Protein AF-A0A9D5REA1-F1 (afdb_monomer_lite)

Foldseek 3Di:
DDDDDPPDPPPPPDDVVNVVVVVVVVVVVVVVVVVVVVVVVVVVVVVVVLVVLLVLLLLLLVLLVQLLVLLVCVPPPPDDCPPPSLVSSVVSLVSNVVSLVVCCVVPNNQSRLDDPVLNVLCVVLSVLQVVCVVVVHDNVVSSVSVVVSSVVSVVSSVVQDDNSGGDRRD

Structure (mmCIF, N/CA/C/O backbone):
data_AF-A0A9D5REA1-F1
#
_entry.id   AF-A0A9D5REA1-F1
#
loop_
_atom_site.group_PDB
_atom_site.id
_atom_site.type_symbol
_atom_site.label_atom_id
_atom_site.label_alt_id
_atom_site.label_comp_id
_atom_site.label_asym_id
_atom_site.label_entity_id
_atom_site.label_seq_id
_atom_site.pdbx_PDB_ins_code
_atom_site.Cartn_x
_atom_site.Cartn_y
_atom_site.Cartn_z
_atom_site.occupancy
_atom_site.B_iso_or_equiv
_atom_site.auth_seq_id
_atom_site.auth_comp_id
_atom_site.auth_asym_id
_atom_site.auth_atom_id
_atom_site.pdbx_PDB_model_num
ATOM 1 N N . MET A 1 1 ? -16.700 -23.321 82.891 1.00 46.28 1 MET A N 1
ATOM 2 C CA . MET A 1 1 ? -16.667 -22.057 82.122 1.00 46.28 1 MET A CA 1
ATOM 3 C C . MET A 1 1 ? -17.293 -22.294 80.749 1.00 46.28 1 MET A C 1
ATOM 5 O O . MET A 1 1 ? -16.649 -22.950 79.944 1.00 46.28 1 MET A O 1
ATOM 9 N N . PRO A 1 2 ? -18.531 -21.850 80.468 1.00 48.31 2 PRO A N 1
ATOM 10 C CA . PRO A 1 2 ? -19.081 -21.905 79.116 1.00 48.31 2 PRO A CA 1
ATOM 11 C C . PRO A 1 2 ? -18.961 -20.539 78.418 1.00 48.31 2 PRO A C 1
ATOM 13 O O . PRO A 1 2 ? -19.454 -19.522 78.910 1.00 48.31 2 PRO A O 1
ATOM 16 N N . SER A 1 3 ? -18.288 -20.524 77.268 1.00 56.41 3 SER A N 1
ATOM 17 C CA . SER A 1 3 ? -18.166 -19.380 76.363 1.00 56.41 3 SER A CA 1
ATOM 18 C C . SER A 1 3 ? -19.498 -19.119 75.649 1.00 56.41 3 SER A C 1
ATOM 20 O O . SER A 1 3 ? -20.075 -19.998 75.009 1.00 56.41 3 SER A O 1
ATOM 22 N N . LYS A 1 4 ? -20.021 -17.893 75.773 1.00 54.03 4 LYS A N 1
ATOM 23 C CA . LYS A 1 4 ? -21.222 -17.451 75.048 1.00 54.03 4 LYS A CA 1
ATOM 24 C C . LYS A 1 4 ? -20.895 -17.285 73.557 1.00 54.03 4 LYS A C 1
ATOM 26 O O . LYS A 1 4 ? -19.908 -16.623 73.239 1.00 54.03 4 LYS A O 1
ATOM 31 N N . PRO A 1 5 ? -21.733 -17.790 72.637 1.00 55.19 5 PRO A N 1
ATOM 32 C CA . PRO A 1 5 ? -21.544 -17.543 71.219 1.00 55.19 5 PRO A CA 1
ATOM 33 C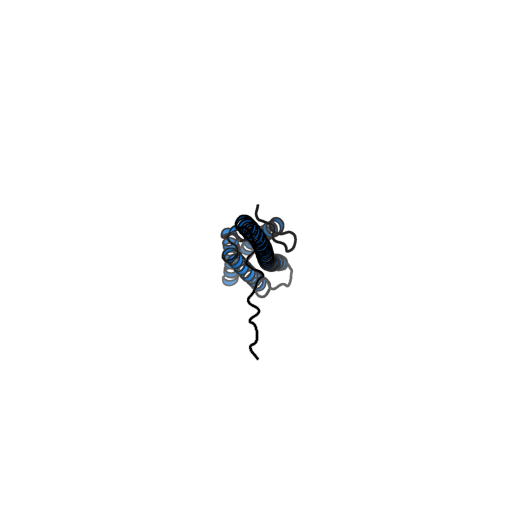 C . PRO A 1 5 ? -21.998 -16.115 70.886 1.00 55.19 5 PRO A C 1
ATOM 35 O O . PRO A 1 5 ? -23.162 -15.762 71.095 1.00 55.1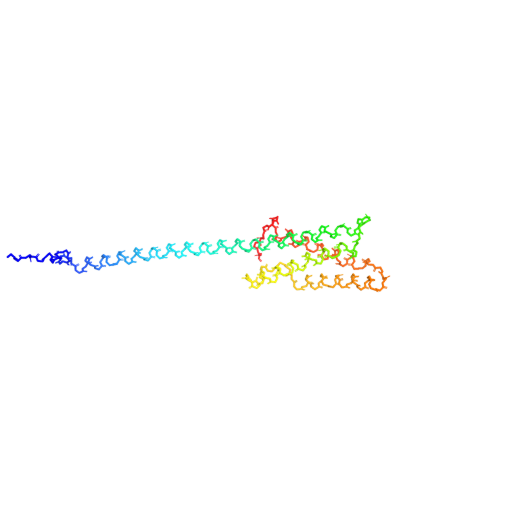9 5 PRO A O 1
ATOM 38 N N . LEU A 1 6 ? -21.099 -15.292 70.335 1.00 52.19 6 LEU A N 1
ATOM 39 C CA . LEU A 1 6 ? -21.446 -14.040 69.652 1.00 52.19 6 LEU A CA 1
ATOM 40 C C . LEU A 1 6 ? -22.208 -14.367 68.353 1.00 52.19 6 LEU A C 1
ATOM 42 O O . LEU A 1 6 ? -21.690 -14.257 67.246 1.00 52.19 6 LEU A O 1
ATOM 46 N N . LYS A 1 7 ? -23.466 -14.797 68.472 1.00 53.03 7 LYS A N 1
ATOM 47 C CA . LYS A 1 7 ? -24.387 -14.855 67.333 1.00 53.03 7 LYS A CA 1
ATOM 48 C C . LYS A 1 7 ? -24.870 -13.440 67.023 1.00 53.03 7 LYS A C 1
ATOM 50 O O . LYS A 1 7 ? -25.802 -12.941 67.647 1.00 53.03 7 LYS A O 1
ATOM 55 N N . SER A 1 8 ? -24.145 -12.784 66.120 1.00 53.53 8 SER A N 1
ATOM 56 C CA . SER A 1 8 ? -24.675 -12.000 64.991 1.00 53.53 8 SER A CA 1
ATOM 57 C C . SER A 1 8 ? -26.057 -11.340 65.174 1.00 53.53 8 SER A C 1
ATOM 59 O O . SER A 1 8 ? -26.966 -11.524 64.369 1.00 53.53 8 SER A O 1
ATOM 61 N N . LYS A 1 9 ? -26.222 -10.480 66.185 1.00 47.94 9 LYS A N 1
ATOM 62 C CA . LYS A 1 9 ? -27.429 -9.641 66.356 1.00 47.94 9 LYS A CA 1
ATOM 63 C C . LYS A 1 9 ? -27.525 -8.458 65.374 1.00 47.94 9 LYS A C 1
ATOM 65 O O . LYS A 1 9 ? -28.332 -7.561 65.577 1.00 47.94 9 LYS A O 1
ATOM 70 N N . LEU A 1 10 ? -26.714 -8.436 64.319 1.00 53.75 10 LEU A N 1
ATOM 71 C CA . LEU A 1 10 ? -26.690 -7.344 63.340 1.00 53.75 10 LEU A CA 1
ATOM 72 C C . LEU A 1 10 ? -27.771 -7.465 62.251 1.00 53.75 10 LEU A C 1
ATOM 74 O O . LEU A 1 10 ? -28.034 -6.490 61.559 1.00 53.75 10 LEU A O 1
ATOM 78 N N . PHE A 1 11 ? -28.438 -8.617 62.117 1.00 53.88 11 PHE A N 1
ATOM 79 C CA . PHE A 1 11 ? -29.346 -8.881 60.991 1.00 53.88 11 PHE A CA 1
ATOM 80 C C . PHE A 1 11 ? -30.853 -8.766 61.296 1.00 53.88 11 PHE A C 1
ATOM 82 O O . PHE A 1 11 ? -31.660 -8.877 60.377 1.00 53.88 11 PHE A O 1
ATOM 89 N N . THR A 1 12 ? -31.273 -8.519 62.541 1.00 56.81 12 THR A N 1
ATOM 90 C CA . THR A 1 12 ? -32.666 -8.795 62.967 1.00 56.81 12 THR A CA 1
ATOM 91 C C . THR A 1 12 ? -33.581 -7.579 63.197 1.00 56.81 12 THR A C 1
ATOM 93 O O . THR A 1 12 ? -34.607 -7.724 63.853 1.00 56.81 12 THR A O 1
ATOM 96 N N . GLN A 1 13 ? -33.258 -6.386 62.681 1.00 59.44 13 GLN A N 1
ATOM 97 C CA . GLN A 1 13 ? -34.044 -5.151 62.930 1.00 59.44 13 GLN A CA 1
ATOM 98 C C . GLN A 1 13 ? -34.350 -4.309 61.669 1.00 59.44 13 GLN A C 1
ATOM 100 O O . GLN A 1 13 ? -34.769 -3.160 61.778 1.00 59.44 13 GLN A O 1
ATOM 105 N N . LEU A 1 14 ? -34.169 -4.844 60.459 1.00 58.97 14 LEU A N 1
ATOM 106 C CA . LEU A 1 14 ? -34.473 -4.111 59.220 1.00 58.97 14 LEU A CA 1
ATOM 107 C C . LEU A 1 14 ? -35.861 -4.489 58.692 1.00 58.97 14 LEU A C 1
ATOM 109 O O . LEU A 1 14 ? -36.135 -5.658 58.417 1.00 58.97 14 LEU A O 1
ATOM 113 N N . LYS A 1 15 ? -36.741 -3.492 58.521 1.00 76.38 15 LYS A N 1
ATOM 114 C CA . LYS A 1 15 ? -38.072 -3.697 57.923 1.00 76.38 15 LYS A CA 1
ATOM 115 C C . LYS A 1 15 ? -37.913 -4.202 56.478 1.00 76.38 15 LYS A C 1
ATOM 117 O O . LYS A 1 15 ? -37.014 -3.735 55.778 1.00 76.38 15 LYS A O 1
ATOM 122 N N . PRO A 1 16 ? -38.807 -5.066 55.966 1.00 74.81 16 PRO A N 1
ATOM 123 C CA . PRO A 1 16 ? -38.689 -5.645 54.619 1.00 74.81 16 PRO A CA 1
ATOM 124 C C . PRO A 1 16 ? -38.592 -4.587 53.503 1.00 74.81 16 PRO A C 1
ATOM 126 O O . PRO A 1 16 ? -37.869 -4.773 52.529 1.00 74.81 16 PRO A O 1
ATOM 129 N N . ARG A 1 17 ? -39.229 -3.419 53.685 1.00 75.25 17 ARG A N 1
ATOM 130 C CA . ARG A 1 17 ? -39.079 -2.252 52.794 1.00 75.25 17 ARG A CA 1
ATOM 131 C C . ARG A 1 17 ? -37.656 -1.677 52.757 1.00 75.25 17 ARG A C 1
ATOM 133 O O . ARG A 1 17 ? -37.203 -1.270 51.694 1.00 75.25 17 ARG A O 1
ATOM 140 N N . GLN A 1 18 ? -36.955 -1.640 53.890 1.00 81.88 18 GLN A N 1
ATOM 141 C CA . GLN A 1 18 ? -35.580 -1.130 53.971 1.00 81.88 18 GLN A CA 1
ATOM 142 C C . GLN A 1 18 ? -34.589 -2.105 53.328 1.00 81.88 18 GLN A C 1
ATOM 144 O O . GLN A 1 18 ? -33.672 -1.668 52.640 1.00 81.88 18 GLN A O 1
ATOM 149 N N . TRP A 1 19 ? -34.820 -3.415 53.476 1.00 81.62 19 TRP A N 1
ATOM 150 C CA . TRP A 1 19 ? -34.073 -4.445 52.750 1.00 81.62 19 TRP A CA 1
ATOM 151 C C . TRP A 1 19 ? -34.244 -4.320 51.235 1.00 81.62 19 TRP A C 1
ATOM 153 O O . TRP A 1 19 ? -33.248 -4.332 50.518 1.00 81.62 19 TRP A O 1
ATOM 163 N N . ALA A 1 20 ? -35.476 -4.134 50.752 1.00 82.38 20 ALA A N 1
ATOM 164 C CA . ALA A 1 20 ? -35.743 -3.938 49.327 1.00 82.38 20 ALA A CA 1
ATOM 165 C C . ALA A 1 20 ? -35.050 -2.681 48.769 1.00 82.38 20 ALA A C 1
ATOM 167 O O . ALA A 1 20 ? -34.449 -2.737 47.698 1.00 82.38 20 ALA A O 1
ATOM 168 N N . MET A 1 21 ? -35.069 -1.567 49.513 1.00 85.38 21 MET A N 1
ATOM 169 C CA . MET A 1 21 ? -34.356 -0.342 49.128 1.00 85.38 21 MET A CA 1
ATOM 170 C C . MET A 1 21 ? -32.838 -0.551 49.070 1.00 85.38 21 MET A C 1
ATOM 172 O O . MET A 1 21 ? -32.223 -0.189 48.069 1.00 85.38 21 MET A O 1
ATOM 176 N N . LEU A 1 22 ? -32.238 -1.185 50.083 1.00 87.56 22 LEU A N 1
ATOM 177 C CA . LEU A 1 22 ? -30.804 -1.501 50.103 1.00 87.56 22 LEU A CA 1
ATOM 178 C C . LEU A 1 22 ? -30.392 -2.399 48.932 1.00 87.56 22 LEU A C 1
ATOM 180 O O . LEU A 1 22 ? -29.410 -2.102 48.254 1.00 87.56 22 LEU A O 1
ATOM 184 N N . LEU A 1 23 ? -31.162 -3.456 48.659 1.00 89.00 23 LEU A N 1
ATOM 185 C CA . LEU A 1 23 ? -30.916 -4.349 47.526 1.00 89.00 23 LEU A CA 1
ATOM 186 C C . LEU A 1 23 ? -31.013 -3.597 46.198 1.00 89.00 23 LEU A C 1
ATOM 188 O O . LEU A 1 23 ? -30.133 -3.743 45.357 1.00 89.00 23 LEU A O 1
ATOM 192 N N . SER A 1 24 ? -32.032 -2.748 46.032 1.00 89.19 24 SER A N 1
ATOM 193 C CA . SER A 1 24 ? -32.201 -1.944 44.816 1.00 89.19 24 SER A CA 1
ATOM 194 C C . SER A 1 24 ? -31.053 -0.952 44.599 1.00 89.19 24 SER A C 1
ATOM 196 O O . SER A 1 24 ? -30.553 -0.832 43.483 1.00 89.19 24 SER A O 1
ATOM 198 N N . ALA A 1 25 ? -30.577 -0.300 45.664 1.00 91.06 25 ALA A N 1
ATOM 199 C CA . ALA A 1 25 ? -29.461 0.636 45.601 1.00 91.06 25 ALA A CA 1
ATOM 200 C C . ALA A 1 25 ? -28.148 -0.084 45.265 1.00 91.06 25 ALA A C 1
ATOM 202 O O . ALA A 1 25 ? -27.379 0.387 44.432 1.00 91.06 25 ALA A O 1
ATOM 203 N N . LEU A 1 26 ? -27.916 -1.258 45.856 1.00 92.94 26 LEU A N 1
ATOM 204 C CA . LEU A 1 26 ? -26.736 -2.071 45.575 1.00 92.94 26 LEU A CA 1
ATOM 205 C C . LEU A 1 26 ? -26.735 -2.587 44.129 1.00 92.94 26 LEU A C 1
ATOM 207 O O . LEU A 1 26 ? -25.700 -2.563 43.466 1.00 92.94 26 LEU A O 1
ATOM 211 N N . LEU A 1 27 ? -27.900 -2.981 43.612 1.00 93.25 27 LEU A N 1
ATOM 212 C CA . LEU A 1 27 ? -28.071 -3.432 42.229 1.00 93.25 27 LEU A CA 1
ATOM 213 C C . LEU A 1 27 ? -27.870 -2.281 41.228 1.00 93.25 27 LEU A C 1
ATOM 215 O O . LEU A 1 27 ? -27.222 -2.469 40.200 1.00 93.25 27 LEU A O 1
ATOM 219 N N . LEU A 1 28 ? -28.339 -1.073 41.559 1.00 94.12 28 LEU A N 1
ATOM 220 C CA . LEU A 1 28 ? -28.088 0.137 40.771 1.00 94.12 28 LEU A CA 1
ATOM 221 C C . LEU A 1 28 ? -26.589 0.467 40.708 1.00 94.12 28 LEU A C 1
ATOM 223 O O . LEU A 1 28 ? -26.056 0.703 39.626 1.00 94.12 28 LEU A O 1
ATOM 227 N N . VAL A 1 29 ? -25.894 0.444 41.849 1.00 94.44 29 VAL A N 1
ATOM 228 C CA . VAL A 1 29 ? -24.442 0.678 41.901 1.00 94.44 29 VAL A CA 1
ATOM 229 C C . VAL A 1 29 ? -23.699 -0.372 41.077 1.00 94.44 29 VAL A C 1
ATOM 231 O O . VAL A 1 29 ? -22.827 -0.019 40.286 1.00 94.44 29 VAL A O 1
ATOM 234 N N . LEU A 1 30 ? -24.078 -1.647 41.196 1.00 93.38 30 LEU A N 1
ATOM 235 C CA . LEU A 1 30 ? -23.487 -2.728 40.409 1.00 93.38 30 LEU A CA 1
ATOM 236 C C . LEU A 1 30 ? -23.667 -2.500 38.898 1.00 93.38 30 LEU A C 1
ATOM 238 O O . LEU A 1 30 ? -22.705 -2.629 38.142 1.00 93.38 30 LEU A O 1
ATOM 242 N N . LEU A 1 31 ? -24.868 -2.109 38.461 1.00 94.62 31 LEU A N 1
ATOM 243 C CA . LEU A 1 31 ? -25.155 -1.784 37.060 1.00 94.62 31 LEU A CA 1
ATOM 244 C C . LEU A 1 31 ? -24.297 -0.623 36.549 1.00 94.62 31 LEU A C 1
ATOM 246 O O . LEU A 1 31 ? -23.740 -0.716 35.456 1.00 94.62 31 LEU A O 1
ATOM 250 N N . ILE A 1 32 ? -24.148 0.441 37.343 1.00 94.06 32 ILE A N 1
ATOM 251 C CA . ILE A 1 32 ? -23.304 1.590 36.991 1.00 94.06 32 ILE A CA 1
ATOM 252 C C . ILE A 1 32 ? -21.842 1.155 36.844 1.00 94.06 32 ILE A C 1
ATOM 254 O O . ILE A 1 32 ? -21.186 1.527 35.874 1.00 94.06 32 ILE A O 1
ATOM 258 N N . VAL A 1 33 ? -21.329 0.327 37.758 1.00 92.81 33 VAL A N 1
ATOM 259 C CA . VAL A 1 33 ? -19.949 -0.177 37.687 1.00 92.81 33 VAL A CA 1
ATOM 260 C C . VAL A 1 33 ? -19.731 -1.020 36.427 1.00 92.81 33 VAL A C 1
ATOM 262 O O . VAL A 1 33 ? -18.755 -0.799 35.709 1.00 92.81 33 VAL A O 1
ATOM 265 N N . ILE A 1 34 ? -20.652 -1.933 36.105 1.00 92.56 34 ILE A N 1
ATOM 266 C CA . ILE A 1 34 ? -20.582 -2.748 34.880 1.00 92.56 34 ILE A CA 1
ATOM 267 C C . ILE A 1 34 ? -20.632 -1.858 33.630 1.00 92.56 34 ILE A C 1
ATOM 269 O O . ILE A 1 34 ? -19.852 -2.059 32.693 1.00 92.56 34 ILE A O 1
ATOM 273 N N . LEU A 1 35 ? -21.497 -0.841 33.613 1.00 91.25 35 LEU A N 1
ATOM 274 C CA . LEU A 1 35 ? -21.574 0.128 32.519 1.00 91.25 35 LEU A CA 1
ATOM 275 C C . LEU A 1 35 ? -20.233 0.860 32.337 1.00 91.25 35 LEU A C 1
ATOM 277 O O . LEU A 1 35 ? -19.708 0.930 31.229 1.00 91.25 35 LEU A O 1
ATOM 281 N N . CYS A 1 36 ? -19.631 1.348 33.420 1.00 90.56 36 CYS A N 1
ATOM 282 C CA . CYS A 1 36 ? -18.341 2.034 33.365 1.00 90.56 36 CYS A CA 1
ATOM 283 C C . CYS A 1 36 ? -17.220 1.124 32.837 1.00 90.56 36 CYS A C 1
ATOM 285 O O . CYS A 1 36 ? -16.423 1.548 31.998 1.00 90.56 36 CYS A O 1
ATOM 287 N N . ILE A 1 37 ? -17.167 -0.136 33.283 1.00 88.88 37 ILE A N 1
ATOM 288 C CA . ILE A 1 37 ? -16.172 -1.113 32.811 1.00 88.88 37 ILE A CA 1
ATOM 289 C C . ILE A 1 37 ? -16.362 -1.397 31.319 1.00 88.88 37 ILE A C 1
ATOM 291 O O . ILE A 1 37 ? -15.395 -1.353 30.559 1.00 88.88 37 ILE A O 1
ATOM 295 N N . THR A 1 38 ? -17.597 -1.646 30.879 1.00 86.94 38 THR A N 1
ATOM 296 C CA . THR A 1 38 ? -17.895 -1.961 29.472 1.00 86.94 38 THR A CA 1
ATOM 297 C C . THR A 1 38 ? -17.597 -0.789 28.538 1.00 86.94 38 THR A C 1
ATOM 299 O O . THR A 1 38 ? -17.013 -0.994 27.473 1.00 86.94 38 THR A O 1
ATOM 302 N N . VAL A 1 39 ? -17.912 0.446 28.944 1.00 85.62 39 VAL A N 1
ATOM 303 C CA . VAL A 1 39 ? -17.568 1.659 28.183 1.00 85.62 39 VAL A CA 1
ATOM 304 C C . VAL A 1 39 ? -16.053 1.824 28.071 1.00 85.62 39 VAL A C 1
ATOM 306 O O . VAL A 1 39 ? -15.544 2.026 26.966 1.00 85.62 39 VAL A O 1
ATOM 309 N N . ASN A 1 40 ? -15.317 1.674 29.176 1.00 83.31 40 ASN A N 1
ATOM 310 C CA . ASN A 1 40 ? -13.858 1.790 29.170 1.00 83.31 40 ASN A CA 1
ATOM 311 C C . ASN A 1 40 ? -13.189 0.688 28.338 1.00 83.31 40 ASN A C 1
ATOM 313 O O . ASN A 1 40 ? -12.286 0.979 27.553 1.00 83.31 40 ASN A O 1
ATOM 317 N N . MET A 1 41 ? -13.656 -0.559 28.448 1.00 82.44 41 MET A N 1
ATOM 318 C CA . MET A 1 41 ? -13.167 -1.662 27.617 1.00 82.44 41 MET A CA 1
ATOM 319 C C . MET A 1 41 ? -13.424 -1.404 26.136 1.00 82.44 41 MET A C 1
ATOM 321 O O . MET A 1 41 ? -12.509 -1.536 25.327 1.00 82.44 41 MET A O 1
ATOM 325 N N . ARG A 1 42 ? -14.640 -0.981 25.772 1.00 84.62 42 ARG A N 1
ATOM 326 C CA . ARG A 1 42 ? -14.983 -0.673 24.380 1.00 84.62 42 ARG A CA 1
ATOM 327 C C . ARG A 1 42 ? -14.111 0.450 23.826 1.00 84.62 42 ARG A C 1
ATOM 329 O O . ARG A 1 42 ? -13.592 0.315 22.721 1.00 84.62 42 ARG A O 1
ATOM 336 N N . ALA A 1 43 ? -13.913 1.520 24.594 1.00 81.25 43 ALA A N 1
ATOM 337 C CA . ALA A 1 43 ? -13.054 2.630 24.199 1.00 81.25 43 ALA A CA 1
ATOM 338 C C . ALA A 1 43 ? -11.594 2.183 24.018 1.00 81.25 43 ALA A C 1
ATOM 340 O O . ALA A 1 43 ? -10.951 2.569 23.044 1.00 81.25 43 ALA A O 1
ATOM 341 N N . ASN A 1 44 ? -11.076 1.337 24.914 1.00 84.25 44 ASN A N 1
ATOM 342 C CA . ASN A 1 44 ? -9.722 0.803 24.799 1.00 84.25 44 ASN A CA 1
ATOM 343 C C . ASN A 1 44 ? -9.559 -0.087 23.556 1.00 84.25 44 ASN A C 1
ATOM 345 O O . ASN A 1 44 ? -8.635 0.121 22.774 1.00 84.25 44 ASN A O 1
ATOM 349 N N . ILE A 1 45 ? -10.492 -1.014 23.318 1.00 81.50 45 ILE A N 1
ATOM 350 C CA . ILE A 1 45 ? -10.480 -1.887 22.133 1.00 81.50 45 ILE A CA 1
ATOM 351 C C . ILE A 1 45 ? -10.546 -1.050 20.852 1.00 81.50 45 ILE A C 1
ATOM 353 O O . ILE A 1 45 ? -9.778 -1.281 19.924 1.00 81.50 45 ILE A O 1
ATOM 357 N N . GLN A 1 46 ? -11.409 -0.033 20.805 1.00 84.81 46 GLN A N 1
ATOM 358 C CA . GLN A 1 46 ? -11.508 0.862 19.650 1.00 84.81 46 GLN A CA 1
ATOM 359 C C . GLN A 1 46 ? -10.216 1.647 19.402 1.00 84.81 46 GLN A C 1
ATOM 361 O O . GLN A 1 46 ? -9.820 1.815 18.247 1.00 84.81 46 GLN A O 1
ATOM 366 N N . ARG A 1 47 ? -9.540 2.111 20.460 1.00 84.38 47 ARG A N 1
ATOM 367 C CA . ARG A 1 47 ? -8.242 2.790 20.345 1.00 84.38 47 ARG A CA 1
ATOM 368 C C . ARG A 1 47 ? -7.166 1.848 19.820 1.00 84.38 47 ARG A C 1
ATOM 370 O O . ARG A 1 47 ? -6.492 2.209 18.862 1.00 84.38 47 ARG A O 1
ATOM 377 N N . GLN A 1 48 ? -7.043 0.650 20.391 1.00 84.81 48 GLN A N 1
ATOM 378 C CA . GLN A 1 48 ? -6.072 -0.353 19.941 1.00 84.81 48 GLN A CA 1
ATOM 379 C C . GLN A 1 48 ? -6.320 -0.75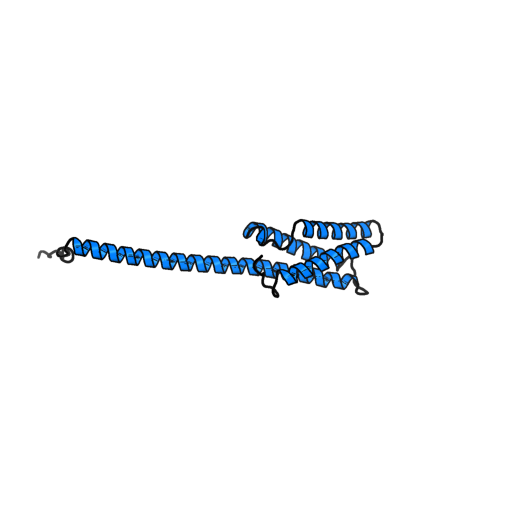5 18.487 1.00 84.81 48 GLN A C 1
ATOM 381 O O . GLN A 1 48 ? -5.395 -0.762 17.682 1.00 84.81 48 GLN A O 1
ATOM 386 N N . TYR A 1 49 ? -7.581 -0.980 18.122 1.00 84.44 49 TYR A N 1
ATOM 387 C CA . TYR A 1 49 ? -7.979 -1.289 16.752 1.00 84.44 49 TYR A CA 1
ATOM 388 C C . TYR A 1 49 ? -7.631 -0.157 15.776 1.00 84.44 49 TYR A C 1
ATOM 390 O O . TYR A 1 49 ? -7.068 -0.393 14.710 1.00 84.44 49 TYR A O 1
ATOM 398 N N . THR A 1 50 ? -7.920 1.092 16.153 1.00 84.44 50 THR A N 1
ATOM 399 C CA . THR A 1 50 ? -7.568 2.268 15.342 1.00 84.44 50 THR A CA 1
ATOM 400 C C . THR A 1 50 ? -6.053 2.422 15.214 1.00 84.44 50 THR A C 1
ATOM 402 O O . THR A 1 50 ? -5.573 2.778 14.142 1.00 84.44 50 THR A O 1
ATOM 405 N N . SER A 1 51 ? -5.304 2.134 16.282 1.00 86.69 51 SER A N 1
ATOM 406 C CA . SER A 1 51 ? -3.841 2.177 16.288 1.00 86.69 51 SER A CA 1
ATOM 407 C C . SER A 1 51 ? -3.253 1.143 15.334 1.00 86.69 51 SER A C 1
ATOM 409 O O . SER A 1 51 ? -2.524 1.524 14.427 1.00 86.69 51 SER A O 1
ATOM 411 N N . ALA A 1 52 ? -3.642 -0.128 15.469 1.00 86.81 52 ALA A N 1
ATOM 412 C CA . ALA A 1 52 ? -3.166 -1.211 14.609 1.00 86.81 52 ALA A CA 1
ATOM 413 C C . ALA A 1 52 ? -3.480 -0.938 13.131 1.00 86.81 52 ALA A C 1
ATOM 415 O O . ALA A 1 52 ? -2.630 -1.100 12.260 1.00 86.81 52 ALA A O 1
ATOM 416 N N . ARG A 1 53 ? -4.688 -0.442 12.842 1.00 86.31 53 ARG A N 1
ATOM 417 C CA . ARG A 1 53 ? -5.072 -0.044 11.485 1.00 86.31 53 ARG A CA 1
ATOM 418 C C . ARG A 1 53 ? -4.193 1.084 10.942 1.00 86.31 53 ARG A C 1
ATOM 420 O O . ARG A 1 53 ? -3.803 1.045 9.780 1.00 86.31 53 ARG A O 1
ATOM 427 N N . ASN A 1 54 ? -3.923 2.109 11.748 1.00 86.50 54 ASN A N 1
ATOM 428 C CA . ASN A 1 54 ? -3.099 3.235 11.314 1.00 86.50 54 ASN A CA 1
ATOM 429 C C . ASN A 1 54 ? -1.638 2.817 11.107 1.00 86.50 54 ASN A C 1
ATOM 431 O O . ASN A 1 54 ? -1.020 3.310 10.177 1.00 86.50 54 ASN A O 1
ATOM 435 N N . GLU A 1 55 ? -1.116 1.903 11.924 1.00 88.31 55 GLU A N 1
ATOM 436 C CA . GLU A 1 55 ? 0.236 1.358 11.782 1.00 88.31 55 GLU A CA 1
ATOM 437 C C . GLU A 1 55 ? 0.384 0.561 10.482 1.00 88.31 55 GLU A C 1
ATOM 439 O O . GLU A 1 55 ? 1.262 0.858 9.678 1.00 88.31 55 GLU A O 1
ATOM 444 N N . VAL A 1 56 ? -0.545 -0.361 10.199 1.00 89.75 56 VAL A N 1
ATOM 445 C CA . VAL A 1 56 ? -0.589 -1.072 8.907 1.00 89.75 56 VAL A CA 1
ATOM 446 C C . VAL A 1 56 ? -0.700 -0.083 7.744 1.00 89.75 56 VAL A C 1
ATOM 448 O O . VAL A 1 56 ? -0.005 -0.219 6.738 1.00 89.75 56 VAL A O 1
ATOM 451 N N . GLY A 1 57 ? -1.544 0.940 7.896 1.00 88.88 57 GLY A N 1
ATOM 452 C CA . GLY A 1 57 ? -1.696 2.004 6.911 1.00 88.88 57 GLY A CA 1
ATOM 453 C C . GLY A 1 57 ? -0.406 2.792 6.671 1.00 88.88 57 GLY A C 1
ATOM 454 O O . GLY A 1 57 ? -0.111 3.087 5.516 1.00 88.88 57 GLY A O 1
ATOM 455 N N . ALA A 1 58 ? 0.351 3.108 7.721 1.00 89.44 58 ALA A N 1
ATOM 456 C CA . ALA A 1 58 ? 1.611 3.843 7.639 1.00 89.44 58 ALA A CA 1
ATOM 457 C C . ALA A 1 58 ? 2.691 3.024 6.924 1.00 89.44 58 ALA A C 1
ATOM 459 O O . ALA A 1 58 ? 3.334 3.531 6.008 1.00 89.44 58 ALA A O 1
ATOM 460 N N . VAL A 1 59 ? 2.826 1.735 7.258 1.00 92.94 59 VAL A N 1
ATOM 461 C CA . VAL A 1 59 ? 3.764 0.844 6.556 1.00 92.94 59 VAL A CA 1
ATOM 462 C C . VAL A 1 59 ? 3.364 0.701 5.085 1.00 92.94 59 VAL A C 1
ATOM 464 O O . VAL A 1 59 ? 4.219 0.766 4.207 1.00 92.94 59 VAL A O 1
ATOM 467 N N . PHE A 1 60 ? 2.067 0.571 4.784 1.00 93.62 60 PHE A N 1
ATOM 468 C CA . PHE A 1 60 ? 1.588 0.562 3.399 1.00 93.62 60 PHE A CA 1
ATOM 469 C C . PHE A 1 60 ? 1.971 1.852 2.654 1.00 93.62 60 PHE A C 1
ATOM 471 O O . PHE A 1 60 ? 2.466 1.788 1.526 1.00 93.62 60 PHE A O 1
ATOM 478 N N . TYR A 1 61 ? 1.752 3.012 3.283 1.00 92.75 61 TYR A N 1
ATOM 479 C CA . TYR A 1 61 ? 2.090 4.316 2.714 1.00 92.75 61 TYR A CA 1
ATOM 480 C C . TYR A 1 61 ? 3.583 4.408 2.399 1.00 92.75 61 TYR A C 1
ATOM 482 O O . TYR A 1 61 ? 3.942 4.777 1.283 1.00 92.75 61 TYR A O 1
ATOM 490 N N . ASP A 1 62 ? 4.439 4.020 3.343 1.00 94.00 62 ASP A N 1
ATOM 491 C CA . ASP A 1 62 ? 5.890 4.052 3.181 1.00 94.00 62 ASP A CA 1
ATOM 492 C C . ASP A 1 62 ? 6.358 3.168 2.014 1.00 94.00 62 ASP A C 1
ATOM 494 O O . ASP A 1 62 ? 7.112 3.619 1.149 1.00 94.00 62 ASP A O 1
ATOM 498 N N . GLN A 1 63 ? 5.833 1.942 1.908 1.00 95.38 63 GLN A N 1
ATOM 499 C CA . GLN A 1 63 ? 6.172 1.036 0.808 1.00 95.38 63 GLN A CA 1
ATOM 500 C C . GLN A 1 63 ? 5.731 1.585 -0.554 1.00 95.38 63 GLN A C 1
ATOM 502 O O . GLN A 1 63 ? 6.509 1.574 -1.510 1.00 95.38 63 GLN A O 1
ATOM 507 N N . MET A 1 64 ? 4.507 2.107 -0.661 1.00 94.75 64 MET A N 1
ATOM 508 C CA . MET A 1 64 ? 4.016 2.679 -1.919 1.00 94.75 64 MET A CA 1
ATOM 509 C C . MET A 1 64 ? 4.723 3.986 -2.282 1.00 94.75 64 MET A C 1
ATOM 511 O O . MET A 1 64 ? 5.011 4.223 -3.456 1.00 94.75 64 MET A O 1
ATOM 515 N N . ASN A 1 65 ? 5.037 4.827 -1.299 1.00 93.81 65 ASN A N 1
ATOM 516 C CA . ASN A 1 65 ? 5.796 6.049 -1.521 1.00 93.81 65 ASN A CA 1
ATOM 517 C C . ASN A 1 65 ? 7.228 5.726 -1.978 1.00 93.81 65 ASN A C 1
ATOM 519 O O . ASN A 1 65 ? 7.689 6.281 -2.974 1.00 93.81 65 ASN A O 1
ATOM 523 N N . THR A 1 66 ? 7.889 4.761 -1.332 1.00 94.44 66 THR A N 1
ATOM 524 C CA . THR A 1 66 ? 9.215 4.268 -1.735 1.00 94.44 66 THR A CA 1
ATOM 525 C C . THR A 1 66 ? 9.190 3.693 -3.148 1.00 94.44 66 THR A C 1
ATOM 527 O O . THR A 1 66 ? 10.079 3.991 -3.944 1.00 94.44 66 THR A O 1
ATOM 530 N N . LEU A 1 67 ? 8.152 2.935 -3.515 1.00 96.12 67 LEU A N 1
ATOM 531 C CA . LEU A 1 67 ? 7.956 2.468 -4.890 1.00 96.12 67 LEU A CA 1
ATOM 532 C C . LEU A 1 67 ? 7.895 3.639 -5.875 1.00 96.12 67 LEU A C 1
ATOM 534 O O . LEU A 1 67 ? 8.583 3.614 -6.895 1.00 96.12 67 LEU A O 1
ATOM 538 N N . CYS A 1 68 ? 7.097 4.665 -5.569 1.00 94.81 68 CYS A N 1
ATOM 539 C CA . CYS A 1 68 ? 6.949 5.838 -6.429 1.00 94.81 68 CYS A CA 1
ATOM 540 C C . CYS A 1 68 ? 8.270 6.601 -6.588 1.00 94.81 68 CYS A C 1
ATOM 542 O O . CYS A 1 68 ? 8.599 7.012 -7.694 1.00 94.81 68 CYS A O 1
ATOM 544 N N . GLN A 1 69 ? 9.023 6.778 -5.501 1.00 93.94 69 GLN A N 1
ATOM 545 C CA . GLN A 1 69 ? 10.339 7.425 -5.525 1.00 93.94 69 GLN A CA 1
ATOM 546 C C . GLN A 1 69 ? 11.366 6.589 -6.293 1.00 93.94 69 GLN A C 1
ATOM 548 O O . GLN A 1 69 ? 12.162 7.120 -7.059 1.00 93.94 69 GLN A O 1
ATOM 553 N N . THR A 1 70 ? 11.319 5.266 -6.135 1.00 94.56 70 THR A N 1
ATOM 554 C CA . THR A 1 70 ? 12.190 4.344 -6.870 1.00 94.56 70 THR A CA 1
ATOM 555 C C . THR A 1 70 ? 11.908 4.422 -8.370 1.00 94.56 70 THR A C 1
ATOM 557 O O . THR A 1 70 ? 12.843 4.407 -9.163 1.00 94.56 70 THR A O 1
ATOM 560 N N . PHE A 1 71 ? 10.645 4.573 -8.778 1.00 93.81 71 PHE A N 1
ATOM 561 C CA . PHE A 1 71 ? 10.300 4.753 -10.189 1.00 93.81 71 PHE A CA 1
ATOM 562 C C . PHE A 1 71 ? 10.883 6.036 -10.795 1.00 93.81 71 PHE A C 1
ATOM 564 O O . PHE A 1 71 ? 11.286 6.022 -11.955 1.00 93.81 71 PHE A O 1
ATOM 571 N N . ASP A 1 72 ? 10.998 7.123 -10.027 1.00 92.50 72 ASP A N 1
ATOM 572 C CA . ASP A 1 72 ? 11.619 8.360 -10.525 1.00 92.50 72 ASP A CA 1
ATOM 573 C C . ASP A 1 72 ? 13.095 8.152 -10.918 1.00 92.50 72 ASP A C 1
ATOM 575 O O . ASP A 1 72 ? 13.631 8.891 -11.744 1.00 92.50 72 ASP A O 1
ATOM 579 N N . LEU A 1 73 ? 13.747 7.109 -10.387 1.00 91.19 73 LEU A N 1
ATOM 580 C CA . LEU A 1 73 ? 15.119 6.739 -10.739 1.00 91.19 73 LEU A CA 1
ATOM 581 C C . LEU A 1 73 ? 15.235 6.041 -12.102 1.00 91.19 73 LEU A C 1
ATOM 583 O O . LEU A 1 73 ? 16.346 5.921 -12.612 1.00 91.19 73 LEU A O 1
ATOM 587 N N . VAL A 1 74 ? 14.127 5.596 -12.712 1.00 88.56 74 VAL A N 1
ATOM 588 C CA . VAL A 1 74 ? 14.139 4.918 -14.025 1.00 88.56 74 VAL A CA 1
ATOM 589 C C . VAL A 1 74 ? 14.709 5.818 -15.124 1.00 88.56 74 VAL A C 1
ATOM 591 O O . VAL A 1 74 ? 15.345 5.324 -16.052 1.00 88.56 74 VAL A O 1
ATOM 594 N N . ASP A 1 75 ? 14.496 7.129 -15.014 1.00 85.62 75 ASP A N 1
ATOM 595 C CA . ASP A 1 75 ? 14.957 8.120 -15.990 1.00 85.62 75 ASP A CA 1
ATOM 596 C C . ASP A 1 75 ? 16.334 8.718 -15.638 1.00 85.62 75 ASP A C 1
ATOM 598 O O . ASP A 1 75 ? 16.866 9.537 -16.389 1.00 85.62 75 ASP A O 1
ATOM 602 N N . VAL A 1 76 ? 16.937 8.310 -14.513 1.00 87.56 76 VAL A N 1
ATOM 603 C CA . VAL A 1 76 ? 18.231 8.833 -14.055 1.00 87.56 76 VAL A CA 1
ATOM 604 C C . VAL A 1 76 ? 19.379 8.124 -14.787 1.00 87.56 76 VAL A C 1
ATOM 606 O O . VAL A 1 76 ? 19.505 6.898 -14.698 1.00 87.56 76 VAL A O 1
ATOM 609 N N . PRO A 1 77 ? 20.269 8.866 -15.475 1.00 85.06 77 PRO A N 1
ATOM 610 C CA . PRO A 1 77 ? 21.416 8.273 -16.154 1.00 85.06 77 PRO A CA 1
ATOM 611 C C . PRO A 1 77 ? 22.310 7.468 -15.201 1.00 85.06 77 PRO A C 1
ATOM 613 O O . PRO A 1 77 ? 22.634 7.921 -14.105 1.00 85.06 77 PRO A O 1
ATOM 616 N N . GLY A 1 78 ? 22.741 6.282 -15.637 1.00 82.00 78 GLY A N 1
ATOM 617 C CA . GLY A 1 78 ? 23.634 5.407 -14.867 1.00 82.00 78 GLY A CA 1
ATOM 618 C C . GLY A 1 78 ? 22.938 4.488 -13.857 1.00 82.00 78 GLY A C 1
ATOM 619 O O . GLY A 1 78 ? 23.618 3.689 -13.217 1.00 82.00 78 GLY A O 1
ATOM 620 N N . GLN A 1 79 ? 21.610 4.555 -13.726 1.00 87.62 79 GLN A N 1
ATOM 621 C CA . GLN A 1 79 ? 20.850 3.587 -12.937 1.00 87.62 79 GLN A CA 1
ATOM 622 C C . GLN A 1 79 ? 20.584 2.308 -13.728 1.00 87.62 79 GLN A C 1
ATOM 624 O O . GLN A 1 79 ? 20.114 2.342 -14.866 1.00 87.62 79 GLN A O 1
ATOM 629 N N . ASP A 1 80 ? 20.844 1.162 -13.098 1.00 87.38 80 ASP A N 1
ATOM 630 C CA . ASP A 1 80 ? 20.466 -0.128 -13.664 1.00 87.38 80 ASP A CA 1
ATOM 631 C C . ASP A 1 80 ? 18.993 -0.418 -13.358 1.00 87.38 80 ASP A C 1
ATOM 633 O O . ASP A 1 80 ? 18.613 -0.846 -12.260 1.00 87.38 80 ASP A O 1
ATOM 637 N N . VAL A 1 81 ? 18.148 -0.162 -14.356 1.00 87.31 81 VAL A N 1
ATOM 638 C CA . VAL A 1 81 ? 16.703 -0.353 -14.241 1.00 87.31 81 VAL A CA 1
ATOM 639 C C . VAL A 1 81 ? 16.345 -1.825 -14.033 1.00 87.31 81 VAL A C 1
ATOM 641 O O . VAL A 1 81 ? 15.424 -2.130 -13.273 1.00 87.31 81 VAL A O 1
ATOM 644 N N . GLN A 1 82 ? 17.068 -2.740 -14.676 1.00 85.94 82 GLN A N 1
ATOM 645 C CA . GLN A 1 82 ? 16.748 -4.164 -14.670 1.00 85.94 82 GLN A CA 1
ATOM 646 C C . GLN A 1 82 ? 17.223 -4.852 -13.387 1.00 85.94 82 GLN A C 1
ATOM 648 O O . GLN A 1 82 ? 16.514 -5.706 -12.854 1.00 85.94 82 GLN A O 1
ATOM 653 N N . VAL A 1 83 ? 18.403 -4.485 -12.887 1.00 88.50 83 VAL A N 1
ATOM 654 C CA . VAL A 1 83 ? 19.040 -5.155 -11.744 1.00 88.50 83 VAL A CA 1
ATOM 655 C C . VAL A 1 83 ? 18.692 -4.488 -10.413 1.00 88.50 83 VAL A C 1
ATOM 657 O O . VAL A 1 83 ? 18.570 -5.186 -9.407 1.00 88.50 83 VAL A O 1
ATOM 660 N N . ASN A 1 84 ? 18.467 -3.169 -10.391 1.00 91.12 84 ASN A N 1
ATOM 661 C CA . ASN A 1 84 ? 18.246 -2.431 -9.144 1.00 91.12 84 ASN A CA 1
ATOM 662 C C . ASN A 1 84 ? 16.836 -1.845 -9.041 1.00 91.12 84 ASN A C 1
ATOM 664 O O . ASN A 1 84 ? 16.111 -2.160 -8.092 1.00 91.12 84 ASN A O 1
ATOM 668 N N . VAL A 1 85 ? 16.428 -1.013 -10.003 1.00 92.56 85 VAL A N 1
ATOM 669 C CA . VAL A 1 85 ? 15.200 -0.208 -9.874 1.00 92.56 85 VAL A CA 1
ATOM 670 C C . VAL A 1 85 ? 13.952 -1.092 -9.871 1.00 92.56 85 VAL A C 1
ATOM 672 O O . VAL A 1 85 ? 13.192 -1.084 -8.902 1.00 92.56 85 VAL A O 1
ATOM 675 N N . LEU A 1 86 ? 13.755 -1.920 -10.901 1.00 92.69 86 LEU A N 1
ATOM 676 C CA . LEU A 1 86 ? 12.576 -2.785 -11.002 1.00 92.69 86 LEU A CA 1
ATOM 677 C C . LEU A 1 86 ? 12.500 -3.844 -9.898 1.00 92.69 86 LEU A C 1
ATOM 679 O O . LEU A 1 86 ? 11.416 -4.012 -9.335 1.00 92.69 86 LEU A O 1
ATOM 683 N N . PRO A 1 87 ? 13.590 -4.546 -9.530 1.00 94.62 87 PRO A N 1
ATOM 684 C CA . PRO A 1 87 ? 13.548 -5.472 -8.402 1.00 94.62 87 PRO A CA 1
ATOM 685 C C . PRO A 1 87 ? 13.177 -4.787 -7.085 1.00 94.62 87 PRO A C 1
ATOM 687 O O . PRO A 1 87 ? 12.406 -5.350 -6.306 1.00 94.62 87 PRO A O 1
ATOM 690 N N . THR A 1 88 ? 13.658 -3.564 -6.850 1.00 94.75 88 THR A N 1
ATOM 691 C CA . THR A 1 88 ? 13.294 -2.778 -5.660 1.00 94.75 88 THR A CA 1
ATOM 692 C C . THR A 1 88 ? 11.819 -2.387 -5.691 1.00 94.75 88 THR A C 1
ATOM 694 O O . THR A 1 88 ? 11.098 -2.665 -4.734 1.00 94.75 88 THR A O 1
ATOM 697 N N . MET A 1 89 ? 11.327 -1.862 -6.819 1.00 95.62 89 MET A N 1
ATOM 698 C CA . MET A 1 89 ? 9.904 -1.550 -6.991 1.00 95.62 89 MET A CA 1
ATOM 699 C C . MET A 1 89 ? 9.012 -2.773 -6.759 1.00 95.62 89 MET A C 1
ATOM 701 O O . MET A 1 89 ? 7.991 -2.662 -6.085 1.00 95.62 89 MET A O 1
ATOM 705 N N . ARG A 1 90 ? 9.397 -3.949 -7.271 1.00 95.38 90 ARG A N 1
ATOM 706 C CA . ARG A 1 90 ? 8.650 -5.201 -7.066 1.00 95.38 90 ARG A CA 1
ATOM 707 C C . ARG A 1 90 ? 8.574 -5.597 -5.600 1.00 95.38 90 ARG A C 1
ATOM 709 O O . ARG A 1 90 ? 7.521 -6.045 -5.159 1.00 95.38 90 ARG A O 1
ATOM 716 N N . ARG A 1 91 ? 9.667 -5.442 -4.848 1.00 96.88 91 ARG A N 1
ATOM 717 C CA . ARG A 1 91 ? 9.685 -5.737 -3.406 1.00 96.88 91 ARG A CA 1
ATOM 718 C C . ARG A 1 91 ? 8.736 -4.813 -2.650 1.00 96.88 91 ARG A C 1
ATOM 720 O O . ARG A 1 91 ? 7.902 -5.307 -1.896 1.00 96.88 91 ARG A O 1
ATOM 727 N N . CYS A 1 92 ? 8.814 -3.508 -2.908 1.00 95.69 92 CYS A N 1
ATOM 728 C CA . CYS A 1 92 ? 7.915 -2.527 -2.303 1.00 95.69 92 CYS A CA 1
ATOM 729 C C . CYS A 1 92 ? 6.449 -2.797 -2.672 1.00 95.69 92 CYS A C 1
ATOM 731 O O . CYS A 1 92 ? 5.583 -2.806 -1.800 1.00 95.69 92 CYS A O 1
ATOM 733 N N . TYR A 1 93 ? 6.171 -3.101 -3.943 1.00 96.56 93 TYR A N 1
ATOM 734 C CA . TYR A 1 93 ? 4.828 -3.438 -4.411 1.00 96.56 93 TYR A CA 1
ATOM 735 C C . TYR A 1 93 ? 4.282 -4.706 -3.746 1.00 96.56 93 TYR A C 1
ATOM 737 O O . TYR A 1 93 ? 3.154 -4.708 -3.263 1.00 96.56 93 TYR A O 1
ATOM 745 N N . ALA A 1 94 ? 5.077 -5.776 -3.677 1.00 96.00 94 ALA A N 1
ATOM 746 C CA . ALA A 1 94 ? 4.665 -7.028 -3.049 1.00 96.00 94 ALA A CA 1
ATOM 747 C C . ALA A 1 94 ? 4.353 -6.838 -1.556 1.00 96.00 94 ALA A C 1
ATOM 749 O O . ALA A 1 94 ? 3.345 -7.352 -1.070 1.00 96.00 94 ALA A O 1
ATOM 750 N N . ALA A 1 95 ? 5.172 -6.056 -0.845 1.00 95.69 95 ALA A N 1
ATOM 751 C CA . ALA A 1 95 ? 4.920 -5.704 0.549 1.00 95.69 95 ALA A CA 1
ATOM 752 C C . ALA A 1 95 ? 3.627 -4.886 0.701 1.00 95.69 95 ALA A C 1
ATOM 754 O O . ALA A 1 95 ? 2.775 -5.229 1.520 1.00 95.69 95 ALA A O 1
ATOM 755 N N . ALA A 1 96 ? 3.438 -3.853 -0.124 1.00 94.88 96 ALA A N 1
ATOM 756 C CA . ALA A 1 96 ? 2.228 -3.035 -0.114 1.00 94.88 96 ALA A CA 1
ATOM 757 C C . ALA A 1 96 ? 0.968 -3.855 -0.430 1.00 94.88 96 ALA A C 1
ATOM 759 O O . ALA A 1 96 ? -0.044 -3.724 0.256 1.00 94.88 96 ALA A O 1
ATOM 760 N N . ARG A 1 97 ? 1.027 -4.754 -1.417 1.00 95.19 97 ARG A N 1
ATOM 761 C CA . ARG A 1 97 ? -0.075 -5.660 -1.758 1.00 95.19 97 ARG A CA 1
ATOM 762 C C . ARG A 1 97 ? -0.420 -6.591 -0.597 1.00 95.19 97 ARG A C 1
ATOM 764 O O . ARG A 1 97 ? -1.590 -6.687 -0.239 1.00 95.19 97 ARG A O 1
ATOM 771 N N . ALA A 1 98 ? 0.578 -7.215 0.029 1.00 95.00 98 ALA A N 1
ATOM 772 C CA . ALA A 1 98 ? 0.359 -8.083 1.185 1.00 95.00 98 ALA A CA 1
ATOM 773 C C . ALA A 1 98 ? -0.270 -7.319 2.364 1.00 95.00 98 ALA A C 1
ATOM 775 O O . ALA A 1 98 ? -1.188 -7.820 3.009 1.00 95.00 98 ALA A O 1
ATOM 776 N N . LEU A 1 99 ? 0.174 -6.083 2.618 1.00 93.81 99 LEU A N 1
ATOM 777 C CA . LEU A 1 99 ? -0.417 -5.209 3.638 1.00 93.81 99 LEU A CA 1
ATOM 778 C C . LEU A 1 99 ? -1.855 -4.811 3.292 1.00 93.81 99 LEU A C 1
ATOM 780 O O . LEU A 1 99 ? -2.701 -4.757 4.181 1.00 93.81 99 LEU A O 1
ATOM 784 N N . ASN A 1 100 ? -2.149 -4.571 2.014 1.00 93.06 100 ASN A N 1
ATOM 785 C CA . ASN A 1 100 ? -3.493 -4.256 1.539 1.00 93.06 100 ASN A CA 1
ATOM 786 C C . ASN A 1 100 ? -4.459 -5.433 1.737 1.00 93.06 100 ASN A C 1
ATOM 788 O O . ASN A 1 100 ? -5.547 -5.251 2.279 1.00 93.06 100 ASN A O 1
ATOM 792 N N . GLU A 1 101 ? -4.037 -6.644 1.362 1.00 93.12 101 GLU A N 1
ATOM 793 C CA . GLU A 1 101 ? -4.800 -7.882 1.567 1.00 93.12 101 GLU A CA 1
ATOM 794 C C . GLU A 1 101 ? -4.977 -8.182 3.066 1.00 93.12 101 GLU A C 1
ATOM 796 O O . GLU A 1 101 ? -6.069 -8.530 3.517 1.00 93.12 101 GLU A O 1
ATOM 801 N N . ALA A 1 102 ? -3.932 -7.986 3.875 1.00 91.44 102 ALA A N 1
ATOM 802 C CA . ALA A 1 102 ? -4.019 -8.125 5.326 1.00 91.44 102 ALA A CA 1
ATOM 803 C C . ALA A 1 102 ? -4.996 -7.111 5.942 1.00 91.44 102 ALA A C 1
ATOM 805 O O . ALA A 1 102 ? -5.795 -7.477 6.804 1.00 91.44 102 ALA A O 1
ATOM 806 N N . ALA A 1 103 ? -4.979 -5.855 5.484 1.00 89.44 103 ALA A N 1
ATOM 807 C CA . ALA A 1 103 ? -5.902 -4.821 5.940 1.00 89.44 103 ALA A CA 1
ATOM 808 C C . ALA A 1 103 ? -7.354 -5.129 5.544 1.00 89.44 103 ALA A C 1
ATOM 810 O O . ALA A 1 103 ? -8.261 -4.953 6.361 1.00 89.44 103 ALA A O 1
ATOM 811 N N . GLU A 1 104 ? -7.581 -5.631 4.328 1.00 91.44 104 GLU A N 1
ATOM 812 C CA . GLU A 1 104 ? -8.895 -6.093 3.881 1.00 91.44 104 GLU A CA 1
ATOM 813 C C . GLU A 1 104 ? -9.411 -7.249 4.746 1.00 91.44 104 GLU A C 1
ATOM 815 O O . GLU A 1 104 ? -10.546 -7.193 5.221 1.00 91.44 104 GLU A O 1
ATOM 820 N N . ASN A 1 105 ? -8.574 -8.252 5.012 1.00 90.25 105 ASN A N 1
ATOM 821 C CA . ASN A 1 105 ? -8.956 -9.429 5.792 1.00 90.25 105 ASN A CA 1
ATOM 822 C C . ASN A 1 105 ? -9.173 -9.114 7.281 1.00 90.25 105 ASN A C 1
ATOM 824 O O . ASN A 1 105 ? -10.118 -9.616 7.888 1.00 90.25 105 ASN A O 1
ATOM 828 N N . ALA A 1 106 ? -8.322 -8.278 7.884 1.00 87.94 106 ALA A N 1
ATOM 829 C CA . ALA A 1 106 ? -8.380 -7.967 9.313 1.00 87.94 106 ALA A CA 1
ATOM 830 C C . ALA A 1 106 ? -9.409 -6.878 9.655 1.00 87.94 106 ALA A C 1
ATOM 832 O O . ALA A 1 106 ? -10.028 -6.912 10.722 1.00 87.94 106 ALA A O 1
ATOM 833 N N . PHE A 1 107 ? -9.585 -5.887 8.774 1.00 86.56 107 PHE A N 1
ATOM 834 C CA . PHE A 1 107 ? -10.395 -4.701 9.061 1.00 86.56 107 PHE A CA 1
ATOM 835 C C . PHE A 1 107 ? -11.620 -4.545 8.147 1.00 86.56 107 PHE A C 1
ATOM 837 O O . PHE A 1 107 ? -12.547 -3.791 8.472 1.00 86.56 107 PHE A O 1
ATOM 844 N N . GLY A 1 108 ? -11.655 -5.270 7.031 1.00 86.19 108 GLY A N 1
ATOM 845 C CA . GLY A 1 108 ? -12.709 -5.238 6.023 1.00 86.19 108 GLY A CA 1
ATOM 846 C C . GLY A 1 108 ? -12.338 -4.412 4.788 1.00 86.19 108 GLY A C 1
ATOM 847 O O . GLY A 1 108 ? -11.539 -3.475 4.848 1.00 86.19 108 GLY A O 1
ATOM 848 N N . ARG A 1 109 ? -13.010 -4.701 3.668 1.00 85.56 109 ARG A N 1
ATOM 849 C CA . ARG A 1 109 ? -12.719 -4.152 2.328 1.00 85.56 109 ARG A CA 1
ATOM 850 C C . ARG A 1 109 ? -12.675 -2.627 2.219 1.00 85.56 109 ARG A C 1
ATOM 852 O O . ARG A 1 109 ? -11.942 -2.094 1.402 1.00 85.56 109 ARG A O 1
ATOM 859 N N . ARG A 1 110 ? -13.394 -1.891 3.072 1.00 83.69 110 ARG A N 1
ATOM 860 C CA . ARG A 1 110 ? -13.345 -0.411 3.097 1.00 83.69 110 ARG A CA 1
ATOM 861 C C . ARG A 1 110 ? -11.966 0.163 3.458 1.00 83.69 110 ARG A C 1
ATOM 863 O O . ARG A 1 110 ? -11.706 1.338 3.191 1.00 83.69 110 ARG A O 1
ATOM 870 N N . TYR A 1 111 ? -11.128 -0.642 4.111 1.00 80.81 111 TYR A N 1
ATOM 871 C CA . TYR A 1 111 ? -9.773 -0.275 4.513 1.00 80.81 111 TYR A CA 1
ATOM 872 C C . TYR A 1 111 ? -8.701 -0.794 3.558 1.00 80.81 111 TYR A C 1
ATOM 874 O O . TYR A 1 111 ? -7.547 -0.407 3.721 1.00 80.81 111 TYR A O 1
ATOM 882 N N . ALA A 1 112 ? -9.079 -1.586 2.550 1.00 86.75 112 ALA A N 1
ATOM 883 C CA . ALA A 1 112 ? -8.231 -1.772 1.386 1.00 86.75 112 ALA A CA 1
ATOM 884 C C . ALA A 1 112 ? -8.026 -0.402 0.728 1.00 86.75 112 ALA A C 1
ATOM 886 O O . ALA A 1 112 ? -8.963 0.391 0.574 1.00 86.75 112 ALA A O 1
ATOM 887 N N . VAL A 1 113 ? -6.776 -0.099 0.417 1.00 87.62 113 VAL A N 1
ATOM 888 C CA . VAL A 1 113 ? -6.378 1.117 -0.275 1.00 87.62 113 VAL A CA 1
ATOM 889 C C . VAL A 1 113 ? -6.302 0.839 -1.771 1.00 87.62 113 VAL A C 1
ATOM 891 O O . VAL A 1 113 ? -6.927 1.568 -2.530 1.00 87.62 113 VAL A O 1
ATOM 894 N N . LEU A 1 114 ? -5.609 -0.228 -2.185 1.00 90.94 114 LEU A N 1
ATOM 895 C CA . LEU A 1 114 ? -5.562 -0.658 -3.585 1.00 90.94 114 LEU A CA 1
ATOM 896 C C . LEU A 1 114 ? -6.807 -1.461 -3.939 1.00 90.94 114 LEU A C 1
ATOM 898 O O . LEU A 1 114 ? -7.206 -2.369 -3.202 1.00 90.94 114 LEU A O 1
ATOM 902 N N . THR A 1 115 ? -7.382 -1.150 -5.094 1.00 90.94 115 THR A N 1
ATOM 903 C CA . THR A 1 115 ? -8.445 -1.943 -5.707 1.00 90.94 115 THR A CA 1
ATOM 904 C C . THR A 1 115 ? -7.867 -3.126 -6.489 1.00 90.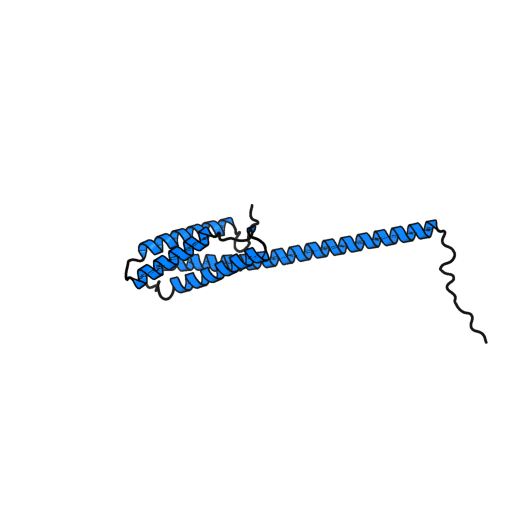94 115 THR A C 1
ATOM 906 O O . THR A 1 115 ? -6.665 -3.202 -6.751 1.00 90.94 115 THR A O 1
ATOM 909 N N . ALA A 1 116 ? -8.732 -4.059 -6.892 1.00 90.44 116 ALA A N 1
ATOM 910 C CA . ALA A 1 116 ? -8.340 -5.154 -7.782 1.00 90.44 116 ALA A CA 1
ATOM 911 C C . ALA A 1 116 ? -7.876 -4.653 -9.164 1.00 90.44 116 ALA A C 1
ATOM 913 O O . ALA A 1 116 ? -7.048 -5.291 -9.808 1.00 90.44 116 ALA A O 1
ATOM 914 N N . GLU A 1 117 ? -8.395 -3.510 -9.617 1.00 92.50 117 GLU A N 1
ATOM 915 C CA . GLU A 1 117 ? -7.979 -2.884 -10.873 1.00 92.50 117 GLU A CA 1
ATOM 916 C C . GLU A 1 117 ? -6.569 -2.298 -10.749 1.00 92.50 117 GLU A C 1
ATOM 918 O O . GLU A 1 117 ? -5.741 -2.517 -11.632 1.00 92.50 117 GLU A O 1
ATOM 923 N N . ASP A 1 118 ? -6.260 -1.641 -9.624 1.00 92.81 118 ASP A N 1
ATOM 924 C CA . ASP A 1 118 ? -4.922 -1.100 -9.362 1.00 92.81 118 ASP A CA 1
ATOM 925 C C . ASP A 1 118 ? -3.869 -2.213 -9.329 1.00 92.81 118 ASP A C 1
ATOM 927 O O . ASP A 1 118 ? -2.814 -2.099 -9.955 1.00 92.81 118 ASP A O 1
ATOM 931 N N . THR A 1 119 ? -4.152 -3.315 -8.625 1.00 94.06 119 THR A N 1
ATOM 932 C CA . THR A 1 119 ? -3.215 -4.444 -8.535 1.00 94.06 119 THR A CA 1
ATOM 933 C C . THR A 1 119 ? -3.025 -5.133 -9.884 1.00 94.06 119 THR A C 1
ATOM 935 O O . THR A 1 119 ? -1.892 -5.420 -10.271 1.00 94.06 119 THR A O 1
ATOM 938 N N . ALA A 1 120 ? -4.097 -5.324 -10.658 1.00 95.00 120 ALA A N 1
ATOM 939 C CA . ALA A 1 120 ? -3.999 -5.866 -12.011 1.00 95.00 120 ALA A CA 1
ATOM 940 C C . ALA A 1 120 ? -3.182 -4.956 -12.948 1.00 95.00 120 ALA A C 1
ATOM 942 O O . ALA A 1 120 ? -2.399 -5.454 -13.762 1.00 95.00 120 ALA A O 1
ATOM 943 N N . ALA A 1 121 ? -3.324 -3.633 -12.824 1.00 94.25 121 ALA A N 1
ATOM 944 C CA . ALA A 1 121 ? -2.558 -2.670 -13.609 1.00 94.25 121 ALA A CA 1
ATOM 945 C C . ALA A 1 121 ? -1.054 -2.739 -13.290 1.00 94.25 121 ALA A C 1
ATOM 947 O O . ALA A 1 121 ? -0.240 -2.833 -14.213 1.00 94.25 121 ALA A O 1
ATOM 948 N N . PHE A 1 122 ? -0.681 -2.782 -12.005 1.00 95.12 122 PHE A N 1
ATOM 949 C CA . PHE A 1 122 ? 0.716 -2.959 -11.593 1.00 95.12 122 PHE A CA 1
ATOM 950 C C . PHE A 1 122 ? 1.293 -4.301 -12.059 1.00 95.12 122 PHE A C 1
ATOM 952 O O . PHE A 1 122 ? 2.386 -4.327 -12.631 1.00 95.12 122 PHE A O 1
ATOM 959 N N . ASP A 1 123 ? 0.562 -5.404 -11.868 1.00 95.75 123 ASP A N 1
ATOM 960 C CA . ASP A 1 123 ? 0.988 -6.744 -12.296 1.00 95.75 123 ASP A CA 1
ATOM 961 C C . ASP A 1 123 ? 1.237 -6.780 -13.817 1.00 95.75 123 ASP A C 1
ATOM 963 O O . ASP A 1 123 ? 2.263 -7.289 -14.279 1.00 95.75 123 ASP A O 1
ATOM 967 N N . SER A 1 124 ? 0.338 -6.168 -14.595 1.00 95.06 124 SER A N 1
ATOM 968 C CA . SER A 1 124 ? 0.460 -6.037 -16.051 1.00 95.06 124 SER A CA 1
ATOM 969 C C . SER A 1 124 ? 1.669 -5.189 -16.462 1.00 95.06 124 SER A C 1
ATOM 971 O O . SER A 1 124 ? 2.447 -5.595 -17.330 1.00 95.06 124 SER A O 1
ATOM 973 N N . ALA A 1 125 ? 1.891 -4.043 -15.810 1.00 94.38 125 ALA A N 1
ATOM 974 C CA . ALA A 1 125 ? 3.023 -3.165 -16.105 1.00 94.38 125 ALA A CA 1
ATOM 975 C C . ALA A 1 125 ? 4.372 -3.849 -15.813 1.00 94.38 125 ALA A C 1
ATOM 977 O O . ALA A 1 125 ? 5.303 -3.782 -16.620 1.00 94.38 125 ALA A O 1
ATOM 978 N N . PHE A 1 126 ? 4.474 -4.574 -14.697 1.00 94.50 126 PHE A N 1
ATOM 979 C CA . PHE A 1 126 ? 5.649 -5.385 -14.380 1.00 94.50 126 PHE A CA 1
ATOM 980 C C . PHE A 1 126 ? 5.868 -6.516 -15.397 1.00 94.50 126 PHE A C 1
ATOM 982 O O . PHE A 1 126 ? 6.993 -6.726 -15.855 1.00 94.50 126 PHE A O 1
ATOM 989 N N . ALA A 1 127 ? 4.805 -7.214 -15.805 1.00 94.62 127 ALA A N 1
ATOM 990 C CA . ALA A 1 127 ? 4.893 -8.256 -16.827 1.00 94.62 127 ALA A CA 1
ATOM 991 C C . ALA A 1 127 ? 5.334 -7.702 -18.196 1.00 94.62 127 ALA A C 1
ATOM 993 O O . ALA A 1 127 ? 6.100 -8.355 -18.911 1.00 94.62 127 ALA A O 1
ATOM 994 N N . ALA A 1 128 ? 4.899 -6.488 -18.553 1.00 93.44 128 ALA A N 1
ATOM 995 C CA . ALA A 1 128 ? 5.323 -5.805 -19.772 1.00 93.44 128 ALA A CA 1
ATOM 996 C C . ALA A 1 128 ? 6.831 -5.509 -19.765 1.00 93.44 128 ALA A C 1
ATOM 998 O O . ALA A 1 128 ? 7.499 -5.756 -20.772 1.00 93.44 128 ALA A O 1
ATOM 999 N N . TYR A 1 129 ? 7.384 -5.069 -18.627 1.00 91.56 129 TYR A N 1
ATOM 1000 C CA . TYR A 1 129 ? 8.830 -4.897 -18.460 1.00 91.56 129 TYR A CA 1
ATOM 1001 C C . TYR A 1 129 ? 9.586 -6.212 -18.650 1.00 91.56 129 TYR A C 1
ATOM 1003 O O . TYR A 1 129 ? 10.502 -6.273 -19.470 1.00 91.56 129 TYR A O 1
ATOM 1011 N N . ASP A 1 130 ? 9.184 -7.281 -17.956 1.00 91.31 130 ASP A N 1
ATOM 1012 C CA . ASP A 1 130 ? 9.855 -8.583 -18.077 1.00 91.31 130 ASP A CA 1
ATOM 1013 C C . ASP A 1 130 ? 9.831 -9.098 -19.515 1.00 91.31 130 ASP A C 1
ATOM 1015 O O . ASP A 1 130 ? 10.806 -9.673 -20.001 1.00 91.31 130 ASP A O 1
ATOM 1019 N N . ASN A 1 131 ? 8.707 -8.905 -20.209 1.00 92.56 131 ASN A N 1
ATOM 1020 C CA . ASN A 1 131 ? 8.576 -9.319 -21.595 1.00 92.56 131 ASN A CA 1
ATOM 1021 C C . ASN A 1 131 ? 9.485 -8.506 -22.523 1.00 92.56 131 ASN A C 1
ATOM 1023 O O . ASN A 1 131 ? 10.152 -9.088 -23.379 1.00 92.56 131 ASN A O 1
ATOM 1027 N N . ALA A 1 132 ? 9.556 -7.186 -22.333 1.00 91.69 132 ALA A N 1
ATOM 1028 C CA . ALA A 1 132 ? 10.443 -6.319 -23.101 1.00 91.69 132 ALA A CA 1
ATOM 1029 C C . ALA A 1 132 ? 11.915 -6.724 -22.920 1.00 91.69 132 ALA A C 1
ATOM 1031 O O . ALA A 1 132 ? 12.596 -6.963 -23.917 1.00 91.69 132 ALA A O 1
ATOM 1032 N N . PHE A 1 133 ? 12.372 -6.938 -21.680 1.00 89.69 133 PHE A N 1
ATOM 1033 C CA . PHE A 1 133 ? 13.746 -7.385 -21.415 1.00 89.69 133 PHE A CA 1
ATOM 1034 C C . PHE A 1 133 ? 14.044 -8.761 -22.008 1.00 89.69 133 PHE A C 1
ATOM 1036 O O . PHE A 1 133 ? 15.064 -8.939 -22.668 1.00 89.69 133 PHE A O 1
ATOM 1043 N N . ARG A 1 134 ? 13.143 -9.735 -21.831 1.00 91.44 134 ARG A N 1
ATOM 1044 C CA . ARG A 1 134 ? 13.343 -11.102 -22.340 1.00 91.44 134 ARG A CA 1
ATOM 1045 C C . ARG A 1 134 ? 13.409 -11.159 -23.865 1.00 91.44 134 ARG A C 1
ATOM 1047 O O . ARG A 1 134 ? 14.074 -12.026 -24.418 1.00 91.44 134 ARG A O 1
ATOM 1054 N N . THR A 1 135 ? 12.688 -10.266 -24.540 1.00 92.94 135 THR A N 1
ATOM 1055 C CA . THR A 1 135 ? 12.615 -10.214 -26.007 1.00 92.94 135 THR A CA 1
ATOM 1056 C C . THR A 1 135 ? 13.572 -9.195 -26.627 1.00 92.94 135 THR A C 1
ATOM 1058 O O . THR A 1 135 ? 13.576 -9.052 -27.848 1.00 92.94 135 THR A O 1
ATOM 1061 N N . GLY A 1 136 ? 14.369 -8.487 -25.815 1.00 87.81 136 GLY A N 1
ATOM 1062 C CA . GLY A 1 136 ? 15.270 -7.427 -26.278 1.00 87.81 136 GLY A CA 1
ATOM 1063 C C . GLY A 1 136 ? 14.547 -6.246 -26.937 1.00 87.81 136 GLY A C 1
ATOM 1064 O O . GLY A 1 136 ? 15.126 -5.563 -27.779 1.00 87.81 136 GLY A O 1
ATOM 1065 N N . ARG A 1 137 ? 13.266 -6.030 -26.615 1.00 89.25 137 ARG A N 1
ATOM 1066 C CA . ARG A 1 137 ? 12.448 -4.933 -27.155 1.00 89.25 137 ARG A CA 1
ATOM 1067 C C . ARG A 1 137 ? 12.576 -3.681 -26.288 1.00 89.25 137 ARG A C 1
ATOM 1069 O O . ARG A 1 137 ? 12.947 -3.763 -25.120 1.00 89.25 137 ARG A O 1
ATOM 1076 N N . SER A 1 138 ? 12.218 -2.524 -26.853 1.00 88.69 138 SER A N 1
ATOM 1077 C CA . SER A 1 138 ? 12.133 -1.276 -26.082 1.00 88.69 138 SER A CA 1
ATOM 1078 C C . SER A 1 138 ? 11.175 -1.423 -24.889 1.00 88.69 138 SER A C 1
ATOM 1080 O O . SER A 1 138 ? 10.102 -2.023 -25.000 1.00 88.69 138 SER A O 1
ATOM 1082 N N . THR A 1 139 ? 11.567 -0.837 -23.758 1.00 90.62 139 THR A N 1
ATOM 1083 C CA . THR A 1 139 ? 10.797 -0.778 -22.511 1.00 90.62 139 THR A CA 1
ATOM 1084 C C . THR A 1 139 ? 9.903 0.462 -22.415 1.00 90.62 139 THR A C 1
ATOM 1086 O O . THR A 1 139 ? 9.206 0.615 -21.416 1.00 90.62 139 THR A O 1
ATOM 1089 N N . ASP A 1 140 ? 9.860 1.325 -23.437 1.00 90.19 140 ASP A N 1
ATOM 1090 C CA . ASP A 1 140 ? 9.151 2.614 -23.384 1.00 90.19 140 ASP A CA 1
ATOM 1091 C C . ASP A 1 140 ? 7.653 2.462 -23.086 1.00 90.19 140 ASP A C 1
ATOM 1093 O O . ASP A 1 140 ? 7.098 3.183 -22.258 1.00 90.19 140 ASP A O 1
ATOM 1097 N N . SER A 1 141 ? 7.000 1.478 -23.710 1.00 88.69 141 SER A N 1
ATOM 1098 C CA . SER A 1 141 ? 5.578 1.191 -23.467 1.00 88.69 141 SER A CA 1
ATOM 1099 C C . SER A 1 141 ? 5.314 0.676 -22.048 1.00 88.69 141 SER A C 1
ATOM 1101 O O . SER A 1 141 ? 4.353 1.096 -21.406 1.00 88.69 141 SER A O 1
ATOM 1103 N N . ALA A 1 142 ? 6.189 -0.192 -21.530 1.00 90.94 142 ALA A N 1
ATOM 1104 C CA . ALA A 1 142 ? 6.102 -0.708 -20.165 1.00 90.94 142 ALA A CA 1
ATOM 1105 C C . ALA A 1 142 ? 6.350 0.399 -19.131 1.00 90.94 142 ALA A C 1
ATOM 1107 O O . ALA A 1 142 ? 5.652 0.484 -18.120 1.00 90.94 142 ALA A O 1
ATOM 1108 N N . LYS A 1 143 ? 7.300 1.290 -19.422 1.00 92.25 143 LYS A N 1
ATOM 1109 C CA . LYS A 1 143 ? 7.592 2.475 -18.619 1.00 92.25 143 LYS A CA 1
ATOM 1110 C C . LYS A 1 143 ? 6.411 3.427 -18.559 1.00 92.25 143 LYS A C 1
ATOM 1112 O O . LYS A 1 143 ? 6.094 3.910 -17.478 1.00 92.25 143 LYS A O 1
ATOM 1117 N N . GLU A 1 144 ? 5.732 3.662 -19.676 1.00 93.19 144 GLU A N 1
ATOM 1118 C CA . GLU A 1 144 ? 4.546 4.517 -19.689 1.00 93.19 144 GLU A CA 1
ATOM 1119 C C . GLU A 1 144 ? 3.379 3.896 -18.907 1.00 93.19 144 GLU A C 1
ATOM 1121 O O . GLU A 1 144 ? 2.761 4.572 -18.085 1.00 93.19 144 GLU A O 1
ATOM 1126 N N . ALA A 1 145 ? 3.134 2.590 -19.059 1.00 91.94 145 ALA A N 1
ATOM 1127 C CA . ALA A 1 145 ? 2.133 1.883 -18.256 1.00 91.94 145 ALA A CA 1
ATOM 1128 C C . ALA A 1 145 ? 2.440 1.968 -16.748 1.00 91.94 145 ALA A C 1
ATOM 1130 O O . ALA A 1 145 ? 1.559 2.249 -15.934 1.00 91.94 145 ALA A O 1
ATOM 1131 N N . MET A 1 146 ? 3.708 1.792 -16.365 1.00 94.31 146 MET A N 1
ATOM 1132 C CA . MET A 1 146 ? 4.137 1.924 -14.972 1.00 94.31 146 MET A CA 1
ATOM 1133 C C . MET A 1 146 ? 4.016 3.365 -14.465 1.00 94.31 146 MET A C 1
ATOM 1135 O O . MET A 1 146 ? 3.581 3.583 -13.336 1.00 94.31 146 MET A O 1
ATOM 1139 N N . ARG A 1 147 ? 4.323 4.363 -15.301 1.00 94.88 147 ARG A N 1
ATOM 1140 C CA . ARG A 1 147 ? 4.150 5.785 -14.974 1.00 94.88 147 ARG A CA 1
ATOM 1141 C C . ARG A 1 147 ? 2.694 6.123 -14.670 1.00 94.88 147 ARG A C 1
ATOM 1143 O O . ARG A 1 147 ? 2.432 6.871 -13.726 1.00 94.88 147 ARG A O 1
ATOM 1150 N N . GLN A 1 148 ? 1.751 5.556 -15.420 1.00 94.00 148 GLN A N 1
ATOM 1151 C CA . GLN A 1 148 ? 0.322 5.701 -15.131 1.00 94.00 148 GLN A CA 1
ATOM 1152 C C . GLN A 1 148 ? -0.032 5.080 -13.774 1.00 94.00 148 GLN A C 1
ATOM 1154 O O . GLN A 1 148 ? -0.659 5.742 -12.947 1.00 94.00 148 GLN A O 1
ATOM 1159 N N . CYS A 1 149 ? 0.452 3.867 -13.490 1.00 94.00 149 CYS A N 1
ATOM 1160 C CA . CYS A 1 149 ? 0.231 3.204 -12.200 1.00 94.00 149 CYS A CA 1
ATOM 1161 C C . CYS A 1 149 ? 0.791 4.025 -11.025 1.00 94.00 149 CYS A C 1
ATOM 1163 O O . CYS A 1 149 ? 0.108 4.235 -10.024 1.00 94.00 149 CYS A O 1
ATOM 1165 N N . VAL A 1 150 ? 2.010 4.553 -11.158 1.00 94.25 150 VAL A N 1
ATOM 1166 C CA . VAL A 1 150 ? 2.662 5.395 -10.141 1.00 94.25 150 VAL A CA 1
ATOM 1167 C C . VAL A 1 150 ? 1.921 6.722 -9.950 1.00 94.25 150 VAL A C 1
ATOM 1169 O O . VAL A 1 150 ? 1.721 7.161 -8.819 1.00 94.25 150 VAL A O 1
ATOM 1172 N N . THR A 1 151 ? 1.452 7.348 -11.030 1.00 94.31 151 THR A N 1
ATOM 1173 C CA . THR A 1 151 ? 0.630 8.570 -10.962 1.00 94.31 151 THR A CA 1
ATOM 1174 C C . THR A 1 151 ? -0.682 8.326 -10.211 1.00 94.31 151 THR A C 1
ATOM 1176 O O . THR A 1 151 ? -1.055 9.106 -9.325 1.00 94.31 151 THR A O 1
ATOM 1179 N N . ASN A 1 152 ? -1.350 7.209 -10.503 1.00 92.75 152 ASN A N 1
ATOM 1180 C CA . ASN A 1 152 ? -2.572 6.806 -9.812 1.00 92.75 152 ASN A CA 1
ATOM 1181 C C . ASN A 1 152 ? -2.292 6.524 -8.333 1.00 92.75 152 ASN A C 1
ATOM 1183 O O . ASN A 1 152 ? -2.998 7.043 -7.469 1.00 92.75 152 ASN A O 1
ATOM 1187 N N . ALA A 1 153 ? -1.208 5.806 -8.026 1.00 92.44 153 ALA A N 1
ATOM 1188 C CA .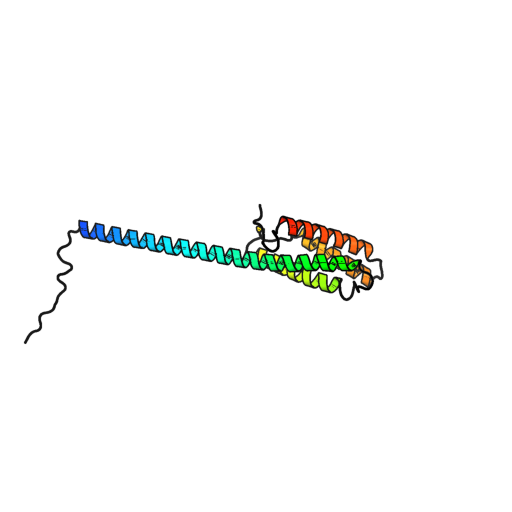 ALA A 1 153 ? -0.783 5.546 -6.657 1.00 92.44 153 ALA A CA 1
ATOM 1189 C C . ALA A 1 153 ? -0.519 6.843 -5.878 1.00 92.44 153 ALA A C 1
ATOM 1191 O O . ALA A 1 153 ? -1.005 6.982 -4.761 1.00 92.44 153 ALA A O 1
ATOM 1192 N N . ARG A 1 154 ? 0.162 7.838 -6.460 1.00 93.06 154 ARG A N 1
ATOM 1193 C CA . ARG A 1 154 ? 0.375 9.155 -5.820 1.00 93.06 154 ARG A CA 1
ATOM 1194 C C . ARG A 1 154 ? -0.936 9.883 -5.523 1.00 93.06 154 ARG A C 1
ATOM 1196 O O . ARG A 1 154 ? -1.108 10.460 -4.446 1.00 93.06 154 ARG A O 1
ATOM 1203 N N . THR A 1 155 ? -1.881 9.836 -6.456 1.00 91.31 155 THR A N 1
ATOM 1204 C CA . THR A 1 155 ? -3.222 10.420 -6.278 1.00 91.31 155 THR A CA 1
ATOM 1205 C C . THR A 1 155 ? -3.990 9.716 -5.156 1.00 91.31 155 THR A C 1
ATOM 1207 O O . THR A 1 155 ? -4.631 10.337 -4.304 1.00 91.31 155 THR A O 1
ATOM 1210 N N . LEU A 1 156 ? -3.883 8.395 -5.102 1.00 89.62 156 LEU A N 1
ATOM 1211 C CA . LEU A 1 156 ? -4.505 7.567 -4.083 1.00 89.62 156 LEU A CA 1
ATOM 1212 C C . LEU A 1 156 ? -3.871 7.784 -2.700 1.00 89.62 156 LEU A C 1
ATOM 1214 O O . LEU A 1 156 ? -4.600 7.967 -1.727 1.00 89.62 156 LEU A O 1
ATOM 1218 N N . LEU A 1 157 ? -2.543 7.877 -2.607 1.00 89.12 157 LEU A N 1
ATOM 1219 C CA . LEU A 1 157 ? -1.845 8.196 -1.359 1.00 89.12 157 LEU A CA 1
ATOM 1220 C C . LEU A 1 157 ? -2.236 9.587 -0.848 1.00 89.12 157 LEU A C 1
ATOM 1222 O O . LEU A 1 157 ? -2.660 9.717 0.294 1.00 89.12 157 LEU A O 1
ATOM 1226 N N . SER A 1 158 ? -2.196 10.617 -1.695 1.00 87.31 158 SER A N 1
ATOM 1227 C CA . SER A 1 158 ? -2.556 11.988 -1.291 1.00 87.31 158 SER A CA 1
ATOM 1228 C C . SER A 1 158 ? -4.030 12.147 -0.883 1.00 87.31 158 SER A C 1
ATOM 1230 O O . SER A 1 158 ? -4.359 12.938 0.007 1.00 87.31 158 SER A O 1
ATOM 1232 N N . SER A 1 159 ? -4.938 11.376 -1.489 1.00 85.62 159 SER A N 1
ATOM 1233 C CA . SER A 1 159 ? -6.364 11.412 -1.145 1.00 85.62 159 SER A CA 1
ATOM 1234 C C . SER A 1 159 ? -6.701 10.606 0.114 1.00 85.62 159 SER A C 1
ATOM 1236 O O . SER A 1 159 ? -7.505 11.063 0.932 1.00 85.62 159 SER A O 1
ATOM 1238 N N . ARG A 1 160 ? -6.087 9.430 0.299 1.00 80.06 160 ARG A N 1
ATOM 1239 C CA . ARG A 1 160 ? -6.372 8.506 1.411 1.00 80.06 160 ARG A CA 1
ATOM 1240 C C . ARG A 1 160 ? -5.518 8.753 2.643 1.00 80.06 160 ARG A C 1
ATOM 1242 O O . ARG A 1 160 ? -5.901 8.289 3.713 1.00 80.06 160 ARG A O 1
ATOM 1249 N N . TYR A 1 161 ? -4.426 9.497 2.527 1.00 82.88 161 TYR A N 1
ATOM 1250 C CA . TYR A 1 161 ? -3.521 9.763 3.634 1.00 82.88 161 TYR A CA 1
ATOM 1251 C C . TYR A 1 161 ? -3.336 11.261 3.899 1.00 82.88 161 TYR A C 1
ATOM 1253 O O . TYR A 1 161 ? -3.516 12.109 3.022 1.00 82.88 161 TYR A O 1
ATOM 1261 N N . ASP A 1 162 ? -3.059 11.594 5.157 1.00 77.44 162 ASP A N 1
ATOM 1262 C CA . ASP A 1 162 ? -2.497 12.876 5.593 1.00 77.44 162 ASP A CA 1
ATOM 1263 C C . ASP A 1 162 ? -1.112 12.582 6.188 1.00 77.44 162 ASP A C 1
ATOM 1265 O O . ASP A 1 162 ? -1.003 12.145 7.339 1.00 77.44 162 ASP A O 1
ATOM 1269 N N . GLY A 1 163 ? -0.067 12.659 5.359 1.00 72.06 163 GLY A N 1
ATOM 1270 C CA . GLY A 1 163 ? 1.230 12.052 5.677 1.00 72.06 163 GLY A CA 1
ATOM 1271 C C . GLY A 1 163 ? 1.114 10.528 5.782 1.00 72.06 163 GLY A C 1
ATOM 1272 O O . GLY A 1 163 ? 0.648 9.885 4.853 1.00 72.06 163 GLY A O 1
ATOM 1273 N N . GLU A 1 164 ? 1.481 9.944 6.923 1.00 69.12 164 GLU A N 1
ATOM 1274 C CA . GLU A 1 164 ? 1.394 8.491 7.170 1.00 69.12 164 GLU A CA 1
ATOM 1275 C C . GLU A 1 164 ? 0.029 8.039 7.727 1.00 69.12 164 GLU A C 1
ATOM 1277 O O . GLU A 1 164 ? -0.229 6.847 7.904 1.00 69.12 164 GLU A O 1
ATOM 1282 N N . ARG A 1 165 ? -0.884 8.973 8.033 1.00 67.88 165 ARG A N 1
ATOM 1283 C CA . ARG A 1 165 ? -2.156 8.644 8.695 1.00 67.88 165 ARG A CA 1
ATOM 1284 C C . ARG A 1 165 ? -3.256 8.364 7.680 1.00 67.88 165 ARG A C 1
ATOM 1286 O O . ARG A 1 165 ? -3.627 9.243 6.904 1.00 67.88 165 ARG A O 1
ATOM 1293 N N . LEU A 1 166 ? -3.840 7.167 7.755 1.00 72.88 166 LEU A N 1
ATOM 1294 C CA . LEU A 1 166 ? -4.985 6.771 6.935 1.00 72.88 166 LEU A CA 1
ATOM 1295 C C . LEU A 1 166 ? -6.237 7.584 7.311 1.00 72.88 166 LEU A C 1
ATOM 1297 O O . LEU A 1 166 ? -6.733 7.514 8.442 1.00 72.88 166 LEU A O 1
ATOM 1301 N N . LYS A 1 167 ? -6.782 8.324 6.344 1.00 71.94 167 LYS A N 1
ATOM 1302 C CA . LYS A 1 167 ? -8.066 9.021 6.464 1.00 71.94 167 LYS A CA 1
ATOM 1303 C C . LYS A 1 167 ? -9.208 7.999 6.462 1.00 71.94 167 LYS A C 1
ATOM 1305 O O . LYS A 1 167 ? -9.144 6.999 5.742 1.00 71.94 167 LYS A O 1
ATOM 1310 N N . PRO A 1 168 ? -10.277 8.222 7.245 1.00 58.88 168 PRO A N 1
ATOM 1311 C CA . PRO A 1 168 ? -11.475 7.405 7.122 1.00 58.88 168 PRO A CA 1
ATOM 1312 C C . PRO A 1 168 ? -12.020 7.518 5.691 1.00 58.88 168 PRO A C 1
ATOM 1314 O O . PRO A 1 168 ? -12.145 8.622 5.161 1.00 58.88 168 PRO A O 1
ATOM 1317 N N . ALA A 1 169 ? -12.317 6.374 5.069 1.00 57.47 169 ALA A N 1
ATOM 1318 C CA . ALA A 1 169 ? -13.016 6.339 3.789 1.00 57.47 169 ALA A CA 1
ATOM 1319 C C . ALA A 1 169 ? -14.346 7.100 3.934 1.00 57.47 169 ALA A C 1
ATOM 1321 O O . ALA A 1 169 ? -15.067 6.860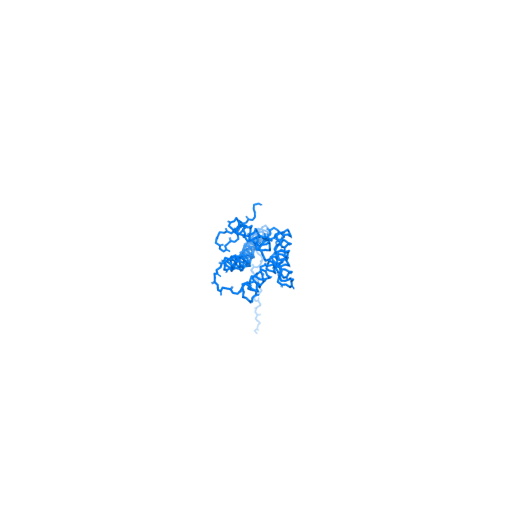 4.907 1.00 57.47 169 ALA A O 1
ATOM 1322 N N . LYS A 1 170 ? -14.610 8.043 3.020 1.00 47.56 170 LYS A N 1
ATOM 1323 C CA . LYS A 1 170 ? -15.907 8.727 2.930 1.00 47.56 170 LYS A CA 1
ATOM 1324 C C . LYS A 1 170 ? -17.010 7.742 2.567 1.00 47.56 170 LYS A C 1
ATOM 1326 O O . LYS A 1 170 ? -16.715 6.815 1.780 1.00 47.56 170 LYS A O 1
#

Sequence (170 aa):
MPSKPLKSKLFTQLKPRQWAMLLSALLLVLLIVILCITVNMRANIQRQYTSARNEVGAVFYDQMNTLCQTFDLVDVPGQDVQVNVLPTMRRCYAAARALNEAAENAFGRRYAVLTAEDTAAFDSAFAAYDNAFRTGRSTDSAKEAMRQCVTNARTLLSSRYDGERLKPAK

Radius of gyration: 31.38 Å; chains: 1; bounding box: 63×35×109 Å

pLDDT: mean 85.83, std 12.09, range [46.28, 96.88]

Secondary structure (DSSP, 8-state):
-PPPP---TTSS---HHHHHHHHHHHHHHHHHHHHHHHHHHHHHHHHHHHHHHHHHHHHHHHHHHHHHHHHHGGGSTT--IIIIIHHHHHHHHHHHHHHHHHHHHHH-GGG--S-HHHHHHHHHHHHHHHHHHHHT--SHHHHHHHHHHHHHHHHHHHHHEETTEEPPP-